Protein AF-A0A5C4T6A9-F1 (afdb_monomer_lite)

Radius of gyration: 13.04 Å; chains: 1; bounding box: 31×23×34 Å

Organism: NCBI:txid1172614

Structure (mmCIF, N/CA/C/O backbone):
data_AF-A0A5C4T6A9-F1
#
_entry.id   AF-A0A5C4T6A9-F1
#
loop_
_atom_site.group_PDB
_atom_site.id
_atom_site.type_symbol
_atom_site.label_atom_id
_atom_site.label_alt_id
_atom_site.label_comp_id
_atom_site.label_asym_id
_atom_site.label_entity_id
_atom_site.label_seq_id
_atom_site.pdbx_PDB_ins_code
_atom_site.Cartn_x
_atom_site.Cartn_y
_atom_site.Cartn_z
_atom_site.occupancy
_atom_site.B_iso_or_equiv
_atom_site.auth_seq_id
_atom_site.auth_comp_id
_atom_site.auth_asym_id
_atom_site.auth_atom_id
_atom_site.pdbx_PDB_model_num
ATOM 1 N N . MET A 1 1 ? -15.999 4.913 -2.980 1.00 70.06 1 MET A N 1
ATOM 2 C CA . MET A 1 1 ? -14.522 4.937 -3.016 1.00 70.06 1 MET A CA 1
ATOM 3 C C . MET A 1 1 ? -14.038 5.970 -2.013 1.00 70.06 1 MET A C 1
ATOM 5 O O . MET A 1 1 ? -14.584 7.068 -2.012 1.00 70.06 1 MET A O 1
ATOM 9 N N . LYS A 1 2 ? -13.092 5.623 -1.136 1.00 89.38 2 LYS A N 1
ATOM 10 C CA . LYS A 1 2 ? -12.431 6.579 -0.238 1.00 89.38 2 LYS A CA 1
ATOM 11 C C . LYS A 1 2 ? -10.956 6.645 -0.617 1.00 89.38 2 LYS A C 1
ATOM 13 O O . LYS A 1 2 ? -10.372 5.614 -0.924 1.00 89.38 2 LYS A O 1
ATOM 18 N N . LEU A 1 3 ? -10.400 7.849 -0.636 1.00 92.69 3 LEU A N 1
ATOM 19 C CA . LEU A 1 3 ? -9.027 8.117 -1.044 1.00 92.69 3 LEU A CA 1
ATOM 20 C C . LEU A 1 3 ? -8.371 8.988 0.022 1.00 92.69 3 LEU A C 1
ATOM 22 O O . LEU A 1 3 ? -8.962 9.979 0.453 1.00 92.69 3 LEU A O 1
ATOM 26 N N . ILE A 1 4 ? -7.159 8.620 0.422 1.00 93.44 4 ILE A N 1
ATOM 27 C CA . ILE A 1 4 ? -6.313 9.413 1.310 1.00 93.44 4 ILE A CA 1
ATOM 28 C C . ILE A 1 4 ? -5.045 9.733 0.527 1.00 93.44 4 ILE A C 1
ATOM 30 O O . ILE A 1 4 ? -4.378 8.828 0.033 1.00 93.44 4 ILE A O 1
ATOM 34 N N . LEU A 1 5 ? -4.741 11.021 0.392 1.00 94.38 5 LEU A N 1
ATOM 35 C CA . LEU A 1 5 ? -3.517 11.501 -0.238 1.00 94.38 5 LEU A CA 1
ATOM 36 C C . LEU A 1 5 ? -2.642 12.119 0.844 1.00 94.38 5 LEU A C 1
ATOM 38 O O . LEU A 1 5 ? -3.073 13.035 1.546 1.00 94.38 5 LEU A O 1
ATOM 42 N N . THR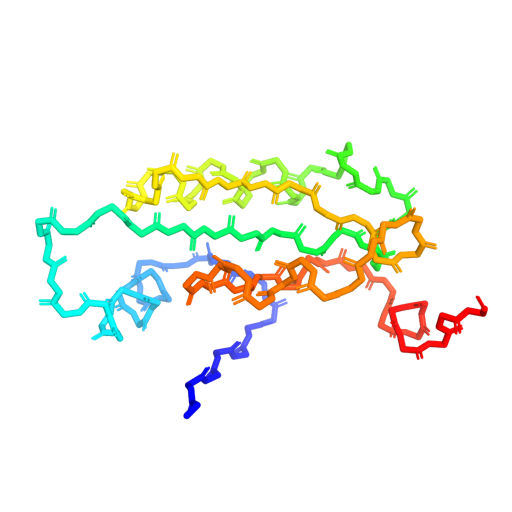 A 1 6 ? -1.424 11.611 0.981 1.00 93.19 6 THR A N 1
ATOM 43 C CA . THR A 1 6 ? -0.443 12.111 1.942 1.00 93.19 6 THR A CA 1
ATOM 44 C C . THR A 1 6 ? 0.869 12.388 1.219 1.00 93.19 6 THR A C 1
ATOM 46 O O . THR A 1 6 ? 1.203 11.729 0.238 1.00 93.19 6 THR A O 1
ATOM 49 N N . SER A 1 7 ? 1.602 13.404 1.673 1.00 91.06 7 SER A N 1
ATOM 50 C CA . SER A 1 7 ? 2.924 13.735 1.128 1.00 91.06 7 SER A CA 1
ATOM 51 C C . SER A 1 7 ? 4.055 12.914 1.751 1.00 91.06 7 SER A C 1
ATOM 53 O O . SER A 1 7 ? 5.165 12.935 1.236 1.00 91.06 7 SER A O 1
ATOM 55 N N . ASP A 1 8 ? 3.788 12.263 2.885 1.00 89.69 8 ASP A N 1
ATOM 56 C CA . ASP A 1 8 ? 4.775 11.555 3.710 1.00 89.69 8 ASP A CA 1
ATOM 57 C C . ASP A 1 8 ? 4.124 10.345 4.404 1.00 89.69 8 ASP A C 1
ATOM 59 O O . ASP A 1 8 ? 4.128 10.201 5.626 1.00 89.69 8 ASP A O 1
ATOM 63 N N . GLY A 1 9 ? 3.426 9.525 3.619 1.00 91.56 9 GLY A N 1
ATOM 64 C CA . GLY A 1 9 ? 2.814 8.277 4.067 1.00 91.56 9 GLY A CA 1
ATOM 65 C C . GLY A 1 9 ? 1.924 8.369 5.311 1.00 91.56 9 GLY A C 1
ATOM 66 O O . GLY A 1 9 ? 1.192 9.342 5.502 1.00 91.56 9 GLY A O 1
ATOM 67 N N . ILE A 1 10 ? 1.952 7.326 6.147 1.00 94.31 10 ILE A N 1
ATOM 68 C CA . ILE A 1 10 ? 1.223 7.253 7.427 1.00 94.31 10 ILE A CA 1
ATOM 69 C C . ILE A 1 10 ? 2.079 7.907 8.527 1.00 94.31 10 ILE A C 1
ATOM 71 O O . ILE A 1 10 ? 2.702 7.221 9.335 1.00 94.31 10 ILE A O 1
ATOM 75 N N . SER A 1 11 ? 2.213 9.233 8.522 1.00 93.56 11 SER A N 1
ATOM 76 C CA . SER A 1 11 ? 3.160 9.971 9.388 1.00 93.56 11 SER A CA 1
ATOM 77 C C . SER A 1 11 ? 2.591 10.468 10.717 1.00 93.56 11 SER A C 1
ATOM 79 O O . SER A 1 11 ? 3.337 10.970 11.556 1.00 93.56 11 SER A O 1
ATOM 81 N N . SER A 1 12 ? 1.283 10.351 10.942 1.00 94.81 12 SER A N 1
ATOM 82 C CA . SER A 1 12 ? 0.655 10.834 12.172 1.00 94.81 12 SER A CA 1
ATOM 83 C C . SER A 1 12 ? -0.543 9.989 12.571 1.00 94.81 12 SER A C 1
ATOM 85 O O . SER A 1 12 ? -1.231 9.430 11.717 1.00 94.81 12 SER A O 1
ATOM 87 N N . LYS A 1 13 ? -0.862 10.009 13.868 1.00 94.06 13 LYS A N 1
ATOM 88 C CA . LYS A 1 13 ? -2.061 9.363 14.412 1.00 94.06 13 LYS A CA 1
ATOM 89 C C . LYS A 1 13 ? -3.350 9.823 13.728 1.00 94.06 13 LYS A C 1
ATOM 91 O O . LYS A 1 13 ? -4.255 9.035 13.515 1.00 94.06 13 LYS A O 1
ATOM 96 N N . ARG A 1 14 ? -3.414 11.086 13.295 1.00 94.62 14 ARG A N 1
ATOM 97 C CA . ARG A 1 14 ? -4.563 11.586 12.529 1.00 94.62 14 ARG A CA 1
ATOM 98 C C . ARG A 1 14 ? -4.751 10.816 11.219 1.00 94.62 14 ARG A C 1
ATOM 100 O O . ARG A 1 14 ? -5.882 10.523 10.861 1.00 94.62 14 ARG A O 1
ATOM 107 N N . ILE A 1 15 ? -3.667 10.508 10.506 1.00 94.44 15 ILE A N 1
ATOM 108 C CA . ILE A 1 15 ? -3.731 9.742 9.251 1.00 94.44 15 ILE A CA 1
ATOM 109 C C . ILE A 1 15 ? -4.134 8.294 9.537 1.00 94.44 15 ILE A C 1
ATOM 111 O O . ILE A 1 15 ? -4.961 7.750 8.813 1.00 94.44 15 ILE A O 1
ATOM 115 N N . GLU A 1 16 ? -3.600 7.699 10.606 1.00 93.75 16 GLU A N 1
ATOM 116 C CA . GLU A 1 16 ? -4.003 6.369 11.079 1.00 93.75 16 GLU A CA 1
ATOM 117 C C . GLU A 1 16 ? -5.510 6.312 11.374 1.00 93.75 16 GLU A C 1
ATOM 119 O O . GLU A 1 16 ? -6.212 5.440 10.865 1.00 93.75 16 GLU A O 1
ATOM 124 N N . ASP A 1 17 ? -6.035 7.294 12.111 1.00 92.56 17 ASP A N 1
ATOM 125 C CA . ASP A 1 17 ? -7.458 7.376 12.439 1.00 92.56 17 ASP 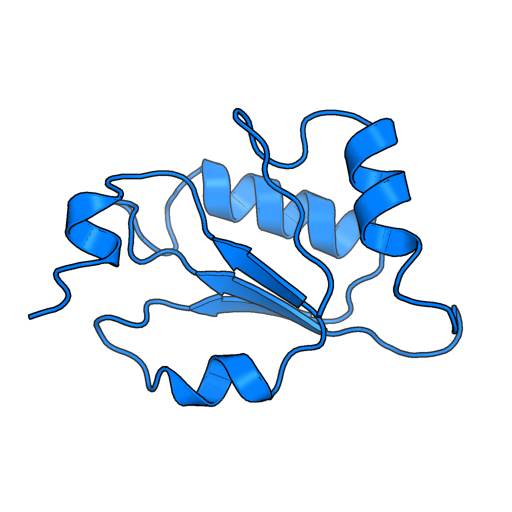A CA 1
ATOM 126 C C . ASP A 1 17 ? -8.319 7.532 11.169 1.00 92.56 17 ASP A C 1
ATOM 128 O O . ASP A 1 17 ? -9.329 6.843 11.015 1.00 92.56 17 ASP A O 1
ATOM 132 N N . GLU A 1 18 ? -7.933 8.403 10.225 1.00 92.44 18 GLU A N 1
ATOM 133 C CA . GLU A 1 18 ? -8.645 8.546 8.941 1.00 92.44 18 GLU A CA 1
ATOM 134 C C . GLU A 1 18 ? -8.597 7.269 8.090 1.00 92.44 18 GLU A C 1
ATOM 136 O O . GLU A 1 18 ? -9.570 6.978 7.390 1.00 92.44 18 GLU A O 1
ATOM 141 N N . LEU A 1 19 ? -7.504 6.499 8.158 1.00 92.06 19 LEU A N 1
ATOM 142 C CA . LEU A 1 19 ? -7.359 5.221 7.459 1.00 92.06 19 LEU A CA 1
ATOM 143 C C . LEU A 1 19 ? -8.298 4.149 8.024 1.00 92.06 19 LEU A C 1
ATOM 145 O O . LEU A 1 19 ? -8.810 3.340 7.255 1.00 92.06 19 LEU A O 1
ATOM 149 N N . MET A 1 20 ? -8.557 4.165 9.336 1.00 90.12 20 MET A N 1
ATOM 150 C CA . MET A 1 20 ? -9.393 3.163 10.009 1.00 90.12 20 MET A CA 1
ATOM 151 C C . MET A 1 20 ? -10.892 3.493 9.996 1.00 90.12 20 MET A C 1
ATOM 153 O O . MET A 1 20 ? -11.716 2.585 9.957 1.00 90.12 20 MET A O 1
ATOM 157 N N . LYS A 1 21 ? -11.296 4.771 9.946 1.00 91.00 21 LYS A N 1
ATOM 158 C CA . LYS A 1 21 ? -12.723 5.180 9.859 1.00 91.00 21 LYS A CA 1
ATOM 159 C C . LYS A 1 21 ? -13.571 4.468 8.785 1.00 91.00 21 LYS A C 1
ATOM 161 O O . LYS A 1 21 ? -14.772 4.300 8.996 1.00 91.00 21 LYS A O 1
ATOM 166 N N . PRO A 1 22 ? -13.052 4.133 7.589 1.00 87.38 22 PRO A N 1
ATOM 167 C CA . PRO A 1 22 ? -13.774 3.387 6.561 1.00 87.38 22 PRO A CA 1
ATOM 168 C C . PRO A 1 22 ? -14.049 1.925 6.877 1.00 87.38 22 PRO A C 1
ATOM 170 O O . PRO A 1 22 ? -14.791 1.316 6.112 1.00 87.38 22 PRO A O 1
ATOM 173 N N . LEU A 1 23 ? -13.435 1.382 7.924 1.00 85.81 23 LEU A N 1
ATOM 174 C CA . LEU A 1 23 ? -13.434 -0.027 8.281 1.00 85.81 23 LEU A CA 1
ATOM 175 C C . LEU A 1 23 ? -14.324 -0.206 9.530 1.00 85.81 23 LEU A C 1
ATOM 177 O O . LEU A 1 23 ? -13.828 -0.167 10.653 1.00 85.81 23 LEU A O 1
ATOM 181 N N . PRO A 1 24 ? -15.662 -0.291 9.362 1.00 79.19 24 PRO A N 1
ATOM 182 C CA . PRO A 1 24 ? -16.619 -0.102 10.455 1.00 79.19 24 PRO A CA 1
ATOM 183 C C . PRO A 1 24 ? -16.758 -1.302 11.396 1.00 79.19 24 PRO A C 1
ATOM 185 O O . PRO A 1 24 ? -17.385 -1.164 12.443 1.00 79.19 24 PRO A O 1
ATOM 188 N N . ASP A 1 25 ? -16.239 -2.471 11.017 1.00 86.25 25 ASP A N 1
ATOM 189 C CA . ASP A 1 25 ? -16.392 -3.712 11.769 1.00 86.25 25 ASP A CA 1
ATOM 190 C C . ASP A 1 25 ? -15.055 -4.128 12.402 1.00 86.25 25 ASP A C 1
ATOM 192 O O . ASP A 1 25 ? -14.235 -4.770 11.745 1.00 86.25 25 ASP A O 1
ATOM 196 N N . PRO A 1 26 ? -14.830 -3.818 13.688 1.00 78.00 26 PRO A N 1
ATOM 197 C CA . PRO A 1 26 ? -13.589 -4.162 14.377 1.00 78.00 26 PRO A CA 1
ATOM 198 C C . PRO A 1 26 ? -13.396 -5.674 14.586 1.00 78.00 26 PRO A C 1
ATOM 200 O O . PRO A 1 26 ? -12.317 -6.086 15.002 1.00 78.00 26 PRO A O 1
ATOM 203 N N . SER A 1 27 ? -14.416 -6.505 14.333 1.00 81.62 27 SER A N 1
ATOM 204 C CA . SER A 1 27 ? -14.316 -7.968 14.423 1.00 81.62 27 SER A CA 1
ATOM 205 C C . SER A 1 27 ? -13.869 -8.629 13.117 1.00 81.62 27 SER A C 1
ATOM 207 O O . SER A 1 27 ? -13.504 -9.807 13.108 1.00 81.62 27 SER A O 1
ATOM 209 N N . ARG A 1 28 ? -13.867 -7.876 12.011 1.00 89.12 28 ARG A N 1
ATOM 210 C CA . ARG A 1 28 ? -13.436 -8.360 10.703 1.00 89.12 28 ARG A CA 1
ATOM 211 C C . ARG A 1 28 ? -11.918 -8.263 10.561 1.00 89.12 28 ARG A C 1
ATOM 213 O O . ARG A 1 28 ? -11.305 -7.248 10.874 1.00 89.12 28 ARG A O 1
ATOM 220 N N . TYR A 1 29 ? -11.317 -9.302 9.988 1.00 89.19 29 TYR A N 1
ATOM 221 C CA . TYR A 1 29 ? -9.923 -9.263 9.555 1.00 89.19 29 TYR A CA 1
ATOM 222 C C . TYR A 1 29 ? -9.803 -8.482 8.249 1.00 89.19 29 TYR A C 1
ATOM 224 O O . TYR A 1 29 ? -10.181 -8.980 7.187 1.00 89.19 29 TYR A O 1
ATOM 232 N N . TYR A 1 30 ? -9.290 -7.258 8.336 1.00 94.62 30 TYR A N 1
ATOM 233 C CA . TYR A 1 30 ? -9.027 -6.433 7.164 1.00 94.62 30 TYR A CA 1
ATOM 234 C C . TYR A 1 30 ? -7.692 -6.786 6.525 1.00 94.62 30 TYR A C 1
ATOM 236 O O . TYR A 1 30 ? -6.701 -7.061 7.204 1.00 94.62 30 TYR A O 1
ATOM 244 N N . THR A 1 31 ? -7.668 -6.752 5.203 1.00 95.50 31 THR A N 1
ATOM 245 C CA . THR A 1 31 ? -6.495 -7.065 4.391 1.00 95.50 31 THR A CA 1
ATOM 246 C C . THR A 1 31 ? -6.007 -5.815 3.678 1.00 95.50 31 THR A C 1
ATOM 248 O O . THR A 1 31 ? -6.791 -4.961 3.266 1.00 95.50 31 T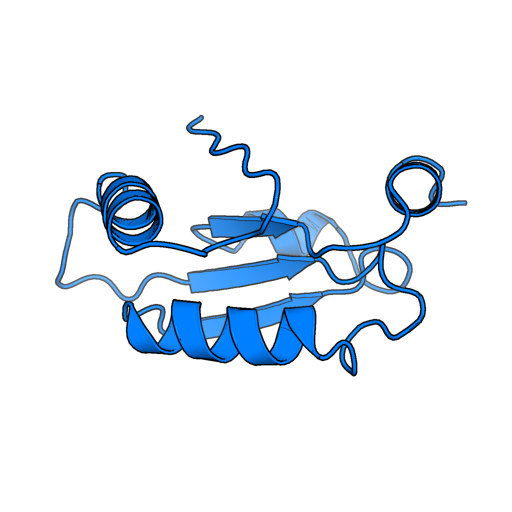HR A O 1
ATOM 251 N N . SER A 1 32 ? -4.695 -5.685 3.542 1.00 96.25 32 SER A N 1
ATOM 252 C CA . SER A 1 32 ? -4.085 -4.582 2.817 1.00 96.25 32 SER A CA 1
ATOM 253 C C . SER A 1 32 ? -2.944 -5.060 1.940 1.00 96.25 32 SER A C 1
ATOM 255 O O . SER A 1 32 ? -2.298 -6.070 2.227 1.00 96.25 32 SER A O 1
ATOM 257 N N . CYS A 1 33 ? -2.674 -4.295 0.892 1.00 97.25 33 CYS A N 1
ATOM 258 C CA . CYS A 1 33 ? -1.467 -4.434 0.098 1.00 97.25 33 CYS A CA 1
ATOM 259 C C . CYS A 1 33 ? -0.728 -3.098 -0.013 1.00 97.25 33 CYS A C 1
ATOM 261 O O . CYS A 1 33 ? -1.316 -2.017 0.076 1.00 97.25 33 CYS A O 1
ATOM 263 N N . ILE A 1 34 ? 0.583 -3.182 -0.215 1.00 97.44 34 ILE A N 1
ATOM 264 C CA . ILE A 1 34 ? 1.482 -2.063 -0.467 1.00 97.44 34 ILE A CA 1
ATOM 265 C C . ILE A 1 34 ? 2.032 -2.243 -1.878 1.00 97.44 34 ILE A C 1
ATOM 267 O O . ILE A 1 34 ? 2.802 -3.166 -2.137 1.00 97.44 34 ILE A O 1
ATOM 271 N N . VAL A 1 35 ? 1.667 -1.342 -2.782 1.00 97.12 35 VAL A N 1
ATOM 272 C CA . VAL A 1 35 ? 2.188 -1.318 -4.148 1.00 97.12 35 VAL A CA 1
ATOM 273 C C . VAL A 1 35 ? 3.574 -0.693 -4.127 1.00 97.12 35 VAL A C 1
ATOM 275 O O . VAL A 1 35 ? 3.730 0.498 -3.861 1.00 97.12 35 VAL A O 1
ATOM 278 N N . THR A 1 36 ? 4.596 -1.496 -4.397 1.00 96.94 36 THR A N 1
ATOM 279 C CA . THR A 1 36 ? 6.009 -1.100 -4.301 1.00 96.94 36 THR A CA 1
ATOM 280 C C . THR A 1 36 ? 6.619 -0.659 -5.627 1.00 96.94 36 THR A C 1
ATOM 282 O O . THR A 1 36 ? 7.756 -0.186 -5.650 1.00 96.94 36 THR A O 1
ATOM 285 N N . THR A 1 37 ? 5.852 -0.740 -6.713 1.00 95.62 37 THR A N 1
ATOM 286 C CA . THR A 1 37 ? 6.291 -0.532 -8.096 1.00 95.62 37 THR A CA 1
ATOM 287 C C . THR A 1 37 ? 7.038 0.770 -8.332 1.00 95.62 37 THR A C 1
ATOM 289 O O . THR A 1 37 ? 8.045 0.764 -9.034 1.00 95.62 37 THR A O 1
ATOM 292 N N . ALA A 1 38 ? 6.602 1.866 -7.707 1.00 95.12 38 ALA A N 1
ATOM 293 C CA . ALA A 1 38 ? 7.243 3.174 -7.834 1.00 95.12 38 ALA A CA 1
ATOM 294 C C . ALA A 1 38 ? 8.675 3.204 -7.265 1.00 95.12 38 ALA A C 1
ATOM 296 O O . ALA A 1 38 ? 9.487 4.051 -7.648 1.00 95.12 38 ALA A O 1
ATOM 297 N N . SER A 1 39 ? 8.996 2.322 -6.318 1.00 94.62 39 SER A N 1
ATOM 298 C CA . SER A 1 39 ? 10.286 2.311 -5.642 1.00 94.62 39 SER A CA 1
ATOM 299 C C . SER A 1 39 ? 11.319 1.536 -6.449 1.00 94.62 39 SER A C 1
ATOM 301 O O . SER A 1 39 ? 11.117 0.376 -6.774 1.00 94.62 39 SER A O 1
ATOM 303 N N . SER A 1 40 ? 12.510 2.096 -6.654 1.00 93.06 40 SER A N 1
ATOM 304 C CA . SER A 1 40 ? 13.626 1.344 -7.252 1.00 93.06 40 SER A CA 1
ATOM 305 C C . SER A 1 40 ? 14.096 0.157 -6.400 1.00 93.06 40 SER A C 1
ATOM 307 O O . SER A 1 40 ? 14.816 -0.706 -6.892 1.00 93.06 40 SER A O 1
ATOM 309 N N . ARG A 1 41 ? 13.711 0.115 -5.116 1.00 93.31 41 ARG A N 1
ATOM 310 C CA . ARG A 1 41 ? 14.030 -0.973 -4.181 1.00 93.31 41 ARG A CA 1
ATOM 311 C C . ARG A 1 41 ? 12.875 -1.946 -3.955 1.00 93.31 41 ARG A C 1
ATOM 313 O O . ARG A 1 41 ? 13.078 -2.900 -3.209 1.00 93.31 41 ARG A O 1
ATOM 320 N N . LYS A 1 42 ? 11.707 -1.705 -4.564 1.00 91.69 42 LYS A N 1
ATOM 321 C CA . LYS A 1 42 ? 10.551 -2.613 -4.542 1.00 91.69 42 LYS A CA 1
ATOM 322 C C . LYS A 1 42 ? 10.210 -3.082 -3.118 1.00 91.69 42 LYS A C 1
ATOM 324 O O . LYS A 1 42 ? 10.086 -2.247 -2.216 1.00 91.69 42 LYS A O 1
ATOM 329 N N . GLU A 1 43 ? 10.125 -4.388 -2.881 1.00 90.44 43 GLU A N 1
ATOM 330 C CA . GLU A 1 43 ? 9.823 -5.009 -1.589 1.00 90.44 43 GLU A CA 1
ATOM 331 C C . GLU A 1 43 ? 10.884 -4.744 -0.506 1.00 90.44 43 GLU A C 1
ATOM 333 O O . GLU A 1 43 ? 10.598 -4.812 0.689 1.00 90.44 43 GLU A O 1
ATOM 338 N N . LYS A 1 44 ? 12.106 -4.375 -0.909 1.00 91.75 44 LYS A N 1
ATOM 339 C CA . LYS A 1 44 ? 13.218 -4.012 -0.012 1.00 91.75 44 LYS A CA 1
ATOM 340 C C . LYS A 1 44 ? 13.256 -2.516 0.309 1.00 91.75 44 LYS A C 1
ATOM 342 O O . LYS A 1 44 ? 14.223 -2.033 0.903 1.00 91.75 44 LYS A O 1
ATOM 347 N N . SER A 1 45 ? 12.250 -1.751 -0.114 1.00 92.56 45 SER A N 1
ATOM 348 C CA . SER A 1 45 ? 12.130 -0.339 0.237 1.00 92.56 45 SER A CA 1
ATOM 349 C C . SER A 1 45 ? 11.935 -0.172 1.744 1.00 92.56 45 SER A C 1
ATOM 351 O O . SER A 1 45 ? 11.008 -0.734 2.324 1.00 92.56 45 SER A O 1
ATOM 353 N N . ASN A 1 46 ? 12.763 0.665 2.379 1.00 92.56 46 ASN A N 1
ATOM 354 C CA . ASN A 1 46 ? 12.588 1.011 3.792 1.00 92.56 46 ASN A CA 1
ATOM 355 C C . ASN A 1 46 ? 11.187 1.588 4.054 1.00 92.56 46 ASN A C 1
ATOM 357 O O . ASN A 1 46 ? 10.577 1.257 5.066 1.00 92.56 46 ASN A O 1
ATOM 361 N N . GLY A 1 47 ? 10.659 2.394 3.123 1.00 92.12 47 GLY A N 1
ATOM 362 C CA . GLY A 1 47 ? 9.303 2.945 3.209 1.00 92.12 47 GLY A CA 1
ATOM 363 C C . GLY A 1 47 ? 8.227 1.857 3.202 1.00 92.12 47 GLY A C 1
ATOM 364 O O . GLY A 1 47 ? 7.325 1.883 4.040 1.00 92.12 47 GLY A O 1
ATOM 365 N N . ALA A 1 48 ? 8.377 0.834 2.351 1.00 94.75 48 ALA A N 1
ATOM 366 C CA . ALA A 1 48 ? 7.447 -0.295 2.298 1.00 94.75 48 ALA A CA 1
ATOM 367 C C . ALA A 1 48 ? 7.493 -1.128 3.589 1.00 94.75 48 ALA A C 1
ATOM 369 O O . ALA A 1 48 ? 6.450 -1.471 4.138 1.00 94.75 48 ALA A O 1
ATOM 370 N N . ILE A 1 49 ? 8.692 -1.396 4.119 1.00 94.94 49 ILE A N 1
ATOM 371 C CA . ILE A 1 49 ? 8.881 -2.149 5.370 1.00 94.94 49 ILE A CA 1
ATOM 372 C C . ILE A 1 49 ? 8.264 -1.398 6.559 1.00 94.94 49 ILE A C 1
ATOM 374 O O . ILE A 1 49 ? 7.523 -1.984 7.349 1.00 94.94 49 ILE A O 1
ATOM 378 N N . VAL A 1 50 ? 8.529 -0.093 6.675 1.00 94.94 50 VAL A N 1
ATOM 379 C CA . VAL A 1 50 ? 7.961 0.750 7.738 1.00 94.94 50 VAL A CA 1
ATOM 380 C C . VAL A 1 50 ? 6.439 0.805 7.626 1.00 94.94 50 VAL A C 1
ATOM 382 O O . VAL A 1 50 ? 5.743 0.634 8.626 1.00 94.94 50 VAL A O 1
ATOM 385 N N . THR A 1 51 ? 5.911 0.998 6.418 1.00 95.56 51 THR A N 1
ATOM 386 C CA . THR A 1 51 ? 4.463 1.046 6.178 1.00 95.56 51 THR A CA 1
ATOM 387 C C . THR A 1 51 ? 3.797 -0.285 6.507 1.00 95.56 51 THR A C 1
ATOM 389 O O . THR A 1 51 ? 2.760 -0.294 7.165 1.00 95.56 51 THR A O 1
ATOM 392 N N . LYS A 1 52 ? 4.425 -1.413 6.155 1.00 96.44 52 LYS A N 1
ATOM 393 C CA . LYS A 1 52 ? 3.951 -2.752 6.529 1.00 96.44 52 LYS A CA 1
ATOM 394 C C . LYS A 1 52 ? 3.829 -2.895 8.044 1.00 96.44 52 LYS A C 1
ATOM 396 O O . LYS A 1 52 ? 2.806 -3.372 8.533 1.00 96.44 52 LYS A O 1
ATOM 401 N N . GLY A 1 53 ? 4.838 -2.430 8.784 1.00 95.50 53 GLY A N 1
ATOM 402 C CA . GLY A 1 53 ? 4.814 -2.396 10.247 1.00 95.50 53 GLY A CA 1
ATOM 403 C C . GLY A 1 53 ? 3.660 -1.559 10.803 1.00 95.50 53 GLY A C 1
ATOM 404 O O . GLY A 1 53 ? 2.960 -2.012 11.704 1.00 95.50 53 GLY A O 1
ATOM 405 N N . LYS A 1 54 ? 3.413 -0.374 10.229 1.00 95.50 54 LYS A N 1
ATOM 406 C CA . LYS A 1 54 ? 2.299 0.503 10.628 1.00 95.50 54 LYS A CA 1
ATOM 407 C C . LYS A 1 54 ? 0.938 -0.135 10.362 1.00 95.50 54 LYS A C 1
ATOM 409 O O . LYS A 1 54 ? 0.123 -0.193 11.271 1.00 95.50 54 LYS A O 1
ATOM 414 N N . LEU A 1 55 ? 0.705 -0.667 9.162 1.00 95.56 55 LEU A N 1
ATOM 415 C CA . LEU A 1 55 ? -0.560 -1.324 8.812 1.00 95.56 55 LEU A CA 1
ATOM 416 C C . LEU A 1 55 ? -0.822 -2.552 9.695 1.00 95.56 55 LEU A C 1
ATOM 418 O O . LEU A 1 55 ? -1.917 -2.706 10.232 1.00 95.56 55 LEU A O 1
ATOM 422 N N . THR A 1 56 ? 0.207 -3.364 9.949 1.00 94.69 56 THR A N 1
ATOM 423 C CA . THR A 1 56 ? 0.103 -4.487 10.896 1.00 94.69 56 THR A CA 1
ATOM 424 C C . THR A 1 56 ? -0.240 -3.986 12.304 1.00 94.69 56 THR A C 1
ATOM 426 O O . THR A 1 56 ? -1.117 -4.537 12.963 1.00 94.69 56 THR A O 1
ATOM 429 N N . GLY A 1 57 ? 0.402 -2.902 12.757 1.00 93.12 57 GLY A N 1
ATOM 430 C CA . GLY A 1 57 ? 0.128 -2.264 14.049 1.00 93.12 57 GLY A CA 1
ATOM 431 C C . GLY A 1 57 ? -1.285 -1.684 14.183 1.00 93.12 57 GLY A C 1
ATOM 432 O O . GLY A 1 57 ? -1.798 -1.597 15.295 1.00 93.12 57 GLY A O 1
ATOM 433 N N . LEU A 1 58 ? -1.934 -1.343 13.065 1.00 92.06 58 LEU A N 1
ATOM 434 C CA . LEU A 1 58 ? -3.330 -0.895 13.013 1.00 92.06 58 LEU A CA 1
ATOM 435 C C . LEU A 1 58 ? -4.344 -2.050 12.977 1.00 92.06 58 LEU A C 1
ATOM 437 O O . LEU A 1 58 ? -5.547 -1.802 13.017 1.00 92.06 58 LEU A O 1
ATOM 441 N N . GLY A 1 59 ? -3.880 -3.303 12.930 1.00 91.62 59 GLY A N 1
ATOM 442 C CA . GLY A 1 59 ? -4.735 -4.490 12.978 1.00 91.62 59 GLY A CA 1
ATOM 443 C C . GLY A 1 59 ? -5.101 -5.082 11.616 1.00 91.62 59 GLY A C 1
ATOM 444 O O . GLY A 1 59 ? -5.957 -5.964 11.558 1.00 91.62 59 GLY A O 1
ATOM 445 N N . PHE A 1 60 ? -4.458 -4.654 10.523 1.00 93.88 60 PHE A N 1
ATOM 446 C CA . PHE A 1 60 ? -4.588 -5.362 9.248 1.00 93.88 60 PHE A CA 1
ATOM 447 C C . PHE A 1 60 ? -3.958 -6.756 9.363 1.00 93.88 60 PHE A C 1
ATOM 449 O O . PHE A 1 60 ? -2.782 -6.900 9.698 1.00 93.88 60 PHE A O 1
ATOM 456 N N . ALA A 1 61 ? -4.743 -7.791 9.069 1.00 90.75 61 ALA A N 1
ATOM 457 C CA . ALA A 1 61 ? -4.339 -9.191 9.184 1.00 90.75 61 ALA A CA 1
ATOM 458 C C . ALA A 1 61 ? -3.325 -9.608 8.111 1.00 90.75 61 ALA A C 1
ATOM 460 O O . ALA A 1 61 ? -2.537 -10.530 8.310 1.00 90.75 61 ALA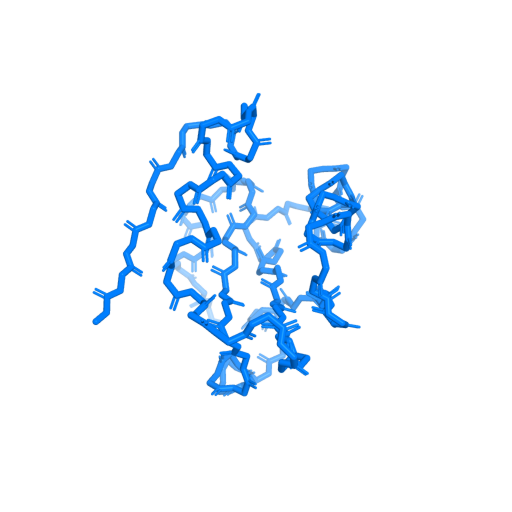 A O 1
ATOM 461 N N . CYS A 1 62 ? -3.355 -8.924 6.969 1.00 90.38 62 CYS A N 1
ATOM 462 C CA . CYS A 1 62 ? -2.468 -9.140 5.838 1.00 90.38 62 CYS A CA 1
ATOM 463 C C . CYS A 1 62 ? -1.986 -7.782 5.312 1.00 90.38 62 CYS A C 1
ATOM 465 O O . CYS A 1 62 ? -2.762 -6.825 5.240 1.00 90.38 62 CYS A O 1
ATOM 467 N N . CYS A 1 63 ? -0.692 -7.709 5.000 1.00 93.56 63 CYS A N 1
ATOM 468 C CA . CYS A 1 63 ? -0.002 -6.530 4.481 1.00 93.56 63 CYS A CA 1
ATOM 469 C C . CYS A 1 63 ? 1.021 -6.995 3.435 1.00 93.56 63 CYS A C 1
ATOM 471 O O . CYS A 1 63 ? 2.229 -7.070 3.712 1.00 93.56 63 CYS A O 1
ATOM 473 N N . ASP A 1 64 ? 0.525 -7.385 2.266 1.00 96.06 64 ASP A N 1
ATOM 474 C CA . ASP A 1 64 ? 1.359 -7.931 1.197 1.00 96.06 64 ASP A CA 1
ATOM 475 C C . ASP A 1 64 ? 2.079 -6.818 0.434 1.00 96.06 64 ASP A C 1
ATOM 477 O O . ASP A 1 64 ? 1.603 -5.686 0.350 1.00 96.06 64 ASP A O 1
ATOM 481 N N . LEU A 1 65 ? 3.274 -7.120 -0.073 1.00 96.44 65 LEU A N 1
ATOM 482 C CA . LEU A 1 65 ? 4.048 -6.206 -0.910 1.00 96.44 65 LEU A CA 1
ATOM 483 C C . LEU A 1 65 ? 3.858 -6.662 -2.349 1.00 96.44 65 LEU A C 1
ATOM 485 O O . LEU A 1 65 ? 4.213 -7.794 -2.652 1.00 96.44 65 LEU A O 1
ATOM 489 N N . ILE A 1 66 ? 3.296 -5.796 -3.187 1.00 96.50 66 ILE A N 1
ATOM 490 C CA . ILE A 1 66 ? 2.955 -6.123 -4.572 1.00 96.50 66 ILE A CA 1
ATOM 491 C C . ILE A 1 66 ? 3.743 -5.215 -5.502 1.00 96.50 66 ILE A C 1
ATOM 493 O O . ILE A 1 66 ? 3.760 -3.992 -5.332 1.00 96.50 66 ILE A O 1
ATOM 497 N N . ASP A 1 67 ? 4.390 -5.798 -6.496 1.00 95.19 67 ASP A N 1
ATOM 498 C CA . ASP A 1 67 ? 4.944 -5.083 -7.631 1.00 95.19 67 ASP A CA 1
ATOM 499 C C . ASP A 1 67 ? 4.120 -5.368 -8.887 1.00 95.19 67 ASP A C 1
ATOM 501 O O . ASP A 1 67 ? 4.335 -6.354 -9.585 1.00 95.19 67 ASP A O 1
ATOM 505 N N . ILE A 1 68 ? 3.200 -4.459 -9.214 1.00 94.44 68 ILE A N 1
ATOM 506 C CA . ILE A 1 68 ? 2.300 -4.587 -10.372 1.00 94.44 68 ILE A CA 1
ATOM 507 C C . ILE A 1 68 ? 3.017 -4.500 -11.731 1.00 94.44 68 ILE A C 1
ATOM 509 O O . ILE A 1 68 ? 2.372 -4.607 -12.768 1.00 94.44 68 ILE A O 1
ATOM 513 N N . GLU A 1 69 ? 4.335 -4.287 -11.747 1.00 93.00 69 GLU A N 1
ATOM 514 C CA . GLU A 1 69 ? 5.156 -4.477 -12.947 1.00 93.00 69 GLU A CA 1
ATOM 515 C C . GLU A 1 69 ? 5.356 -5.964 -13.279 1.00 93.00 69 GLU A C 1
ATOM 517 O O . GLU A 1 69 ? 5.431 -6.331 -14.449 1.00 93.00 69 GLU A O 1
ATOM 522 N N . PHE A 1 70 ? 5.443 -6.822 -12.259 1.00 93.38 70 PHE A N 1
ATOM 523 C CA . PHE A 1 70 ? 5.752 -8.248 -12.416 1.00 93.38 70 PHE A CA 1
ATOM 524 C C . PHE A 1 70 ? 4.640 -9.173 -11.909 1.00 93.38 70 PHE A C 1
ATOM 526 O O . PHE A 1 70 ? 4.690 -10.379 -12.149 1.00 93.38 70 PHE A O 1
ATOM 533 N N . GLU A 1 71 ? 3.640 -8.623 -11.224 1.00 94.44 71 GLU A N 1
ATOM 534 C CA . GLU A 1 71 ? 2.497 -9.339 -10.664 1.00 94.44 71 GLU A CA 1
ATOM 535 C C . GLU A 1 71 ? 1.179 -8.888 -11.305 1.00 94.44 71 GLU A C 1
ATOM 537 O O . GLU A 1 71 ? 1.077 -7.792 -11.854 1.00 94.44 71 GLU A O 1
ATOM 542 N N . ASP A 1 72 ? 0.148 -9.734 -11.218 1.00 93.81 72 ASP A N 1
ATOM 543 C CA . ASP A 1 72 ? -1.175 -9.427 -11.761 1.00 93.81 72 ASP A CA 1
ATOM 544 C C . ASP A 1 72 ? -1.826 -8.249 -10.996 1.00 93.81 72 ASP A C 1
ATOM 546 O O . ASP A 1 72 ? -2.134 -8.385 -9.806 1.00 93.81 72 ASP A O 1
ATOM 550 N N . PRO A 1 73 ? -2.097 -7.097 -11.644 1.00 92.00 73 PRO A N 1
ATOM 551 C CA . PRO A 1 73 ? -2.724 -5.955 -10.982 1.00 92.00 73 PRO A CA 1
ATOM 552 C C . PRO A 1 73 ? -4.150 -6.248 -10.494 1.00 92.00 73 PRO A C 1
ATOM 554 O O . PRO A 1 73 ? -4.642 -5.547 -9.607 1.00 92.00 73 PRO A O 1
ATOM 557 N N . PHE A 1 74 ? -4.823 -7.284 -11.010 1.00 94.50 74 PHE A N 1
ATOM 558 C CA . PHE A 1 74 ? -6.139 -7.686 -10.510 1.00 94.50 74 PHE A CA 1
ATOM 559 C C . PHE A 1 74 ? -6.095 -8.215 -9.070 1.00 94.50 74 PHE A C 1
ATOM 561 O O . PHE A 1 74 ? -7.124 -8.178 -8.392 1.00 94.50 74 PHE A O 1
ATOM 568 N N . LEU A 1 75 ? -4.920 -8.597 -8.551 1.00 93.75 75 LEU A N 1
ATOM 569 C CA . LEU A 1 75 ? -4.741 -8.943 -7.138 1.00 93.75 75 LEU A CA 1
ATOM 570 C C . LEU A 1 75 ? -5.157 -7.799 -6.205 1.00 93.75 75 LEU A C 1
ATOM 572 O O . LEU A 1 75 ? -5.675 -8.061 -5.123 1.00 93.75 75 LEU A O 1
ATOM 576 N N . LEU A 1 76 ? -5.015 -6.535 -6.626 1.00 94.62 76 LEU A N 1
ATOM 577 C CA . LEU A 1 76 ? -5.398 -5.371 -5.816 1.00 94.62 76 LEU A CA 1
ATOM 578 C C . LEU A 1 76 ? -6.887 -5.375 -5.433 1.00 94.62 76 LEU A C 1
ATOM 580 O O . LEU A 1 76 ? -7.254 -4.830 -4.395 1.00 94.62 76 LEU A O 1
ATOM 584 N N . MET A 1 77 ? -7.738 -6.026 -6.233 1.00 94.38 77 MET A N 1
ATOM 585 C CA . MET A 1 77 ? -9.177 -6.148 -5.973 1.00 94.38 77 MET A CA 1
ATOM 586 C C . MET A 1 77 ? -9.507 -7.089 -4.806 1.00 94.38 77 MET A C 1
ATOM 588 O O . MET A 1 77 ? -10.644 -7.100 -4.339 1.00 94.38 77 MET A O 1
ATOM 592 N N . MET A 1 78 ? -8.540 -7.890 -4.348 1.00 94.00 78 MET A N 1
ATOM 593 C CA . MET A 1 78 ? -8.719 -8.844 -3.250 1.00 94.00 78 MET A CA 1
ATOM 594 C C . MET A 1 78 ? -8.527 -8.217 -1.864 1.00 94.00 78 MET A C 1
ATOM 596 O O . MET A 1 78 ? -8.841 -8.866 -0.868 1.00 94.00 78 MET A O 1
ATOM 600 N N . TYR A 1 79 ? -8.022 -6.983 -1.793 1.00 95.31 79 TYR A N 1
ATOM 601 C CA . TYR A 1 79 ? -7.678 -6.315 -0.539 1.00 95.31 79 TYR A CA 1
ATOM 602 C C . TYR A 1 79 ? -8.712 -5.257 -0.147 1.00 95.31 79 TYR A C 1
ATOM 604 O O . TYR A 1 79 ? -9.312 -4.600 -0.996 1.00 95.31 79 TYR A O 1
ATOM 612 N N . ASP A 1 80 ? -8.877 -5.035 1.158 1.00 94.31 80 ASP A N 1
ATOM 613 C CA . ASP A 1 80 ? -9.740 -3.968 1.682 1.00 94.31 80 ASP A CA 1
ATOM 614 C C . ASP A 1 80 ? -9.108 -2.575 1.533 1.00 94.31 80 ASP A C 1
ATOM 616 O O . ASP A 1 80 ? -9.818 -1.569 1.447 1.00 94.31 80 ASP A O 1
ATOM 620 N N . ALA A 1 81 ? -7.774 -2.512 1.498 1.00 93.94 81 ALA A N 1
ATOM 621 C CA . ALA A 1 81 ? -7.012 -1.288 1.292 1.00 93.94 81 ALA A CA 1
ATOM 622 C C . ALA A 1 81 ? -5.772 -1.527 0.417 1.00 93.94 81 ALA A C 1
ATOM 624 O O . ALA A 1 81 ? -5.063 -2.520 0.567 1.00 93.94 81 ALA A O 1
ATOM 625 N N . ALA A 1 82 ? -5.469 -0.564 -0.451 1.00 95.50 82 ALA A N 1
ATOM 626 C CA . ALA A 1 82 ? -4.220 -0.514 -1.202 1.00 95.50 82 ALA A CA 1
ATOM 627 C C . ALA A 1 82 ? -3.462 0.767 -0.841 1.00 95.50 82 ALA A C 1
ATOM 629 O O . ALA A 1 82 ? -4.027 1.862 -0.873 1.00 95.50 82 ALA A O 1
ATOM 630 N N . TYR A 1 83 ? -2.181 0.630 -0.507 1.00 95.88 83 TYR A N 1
ATOM 631 C CA . TYR A 1 83 ? -1.273 1.737 -0.232 1.00 95.88 83 TYR A CA 1
ATOM 632 C C . TYR A 1 83 ? -0.249 1.849 -1.360 1.00 95.88 83 TYR A C 1
ATOM 634 O O . TYR A 1 83 ? 0.486 0.902 -1.630 1.00 95.88 83 TYR A O 1
ATOM 642 N N . LEU A 1 84 ? -0.169 3.005 -2.016 1.00 95.69 84 LEU A N 1
ATOM 643 C CA . LEU A 1 84 ? 0.857 3.259 -3.027 1.00 95.69 84 LEU A CA 1
ATOM 644 C C . LEU A 1 84 ? 2.129 3.747 -2.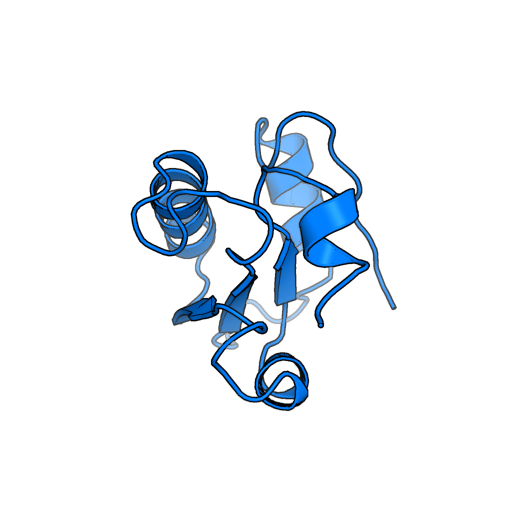331 1.00 95.69 84 LEU A C 1
ATOM 646 O O . LEU A 1 84 ? 2.121 4.807 -1.710 1.00 95.69 84 LEU A O 1
ATOM 650 N N . ASN A 1 85 ? 3.205 2.964 -2.412 1.00 93.94 85 ASN A N 1
ATOM 651 C CA . ASN A 1 85 ? 4.465 3.293 -1.755 1.00 93.94 85 ASN A CA 1
ATOM 652 C C . ASN A 1 85 ? 5.219 4.428 -2.455 1.00 93.94 85 ASN A C 1
ATOM 654 O O . ASN A 1 85 ? 5.092 4.634 -3.664 1.00 93.94 85 ASN A O 1
ATOM 658 N N . ASP A 1 86 ? 6.066 5.109 -1.686 1.00 90.75 86 ASP A N 1
ATOM 659 C CA . ASP A 1 86 ? 6.895 6.207 -2.170 1.00 90.75 86 ASP A CA 1
ATOM 660 C C . ASP A 1 86 ? 7.841 5.749 -3.294 1.00 90.75 86 ASP A C 1
ATOM 662 O O . ASP A 1 86 ? 8.347 4.618 -3.313 1.00 90.75 86 ASP A O 1
ATOM 666 N N . GLY A 1 87 ? 8.139 6.661 -4.218 1.00 92.62 87 GLY A N 1
ATOM 667 C CA . GLY A 1 87 ? 9.046 6.395 -5.325 1.00 92.62 87 GLY A CA 1
ATOM 668 C C . GLY A 1 87 ? 8.829 7.332 -6.505 1.00 92.62 87 GLY A C 1
ATOM 669 O O . GLY A 1 87 ? 8.453 8.489 -6.340 1.00 92.62 87 GLY A O 1
ATOM 670 N N . ASN A 1 88 ? 9.093 6.831 -7.708 1.00 94.25 88 ASN A N 1
ATOM 671 C CA . ASN A 1 88 ? 8.924 7.576 -8.943 1.00 94.25 88 ASN A CA 1
ATOM 672 C C . ASN A 1 88 ? 7.485 7.416 -9.483 1.00 94.25 88 ASN A C 1
ATOM 674 O O . ASN A 1 88 ? 7.141 6.337 -9.976 1.00 94.25 88 ASN A O 1
ATOM 678 N N . PRO A 1 89 ? 6.650 8.473 -9.466 1.00 92.69 89 PRO A N 1
ATOM 679 C CA . PRO A 1 89 ? 5.273 8.392 -9.954 1.00 92.69 89 PRO A CA 1
ATOM 680 C C . PRO A 1 89 ? 5.188 8.166 -11.469 1.00 92.69 89 PRO A C 1
ATOM 682 O O . PRO A 1 89 ? 4.243 7.538 -11.936 1.00 92.69 89 PRO A O 1
ATOM 685 N N . PHE A 1 90 ? 6.178 8.618 -12.249 1.00 94.00 90 PHE A N 1
ATOM 686 C CA . PHE A 1 90 ? 6.219 8.337 -13.686 1.00 94.00 90 PHE A CA 1
ATOM 687 C C . PHE A 1 90 ? 6.444 6.854 -13.949 1.00 94.00 90 PHE A C 1
ATOM 689 O O . PHE A 1 90 ? 5.842 6.305 -14.860 1.00 94.00 90 PHE A O 1
ATOM 696 N N . TYR A 1 91 ? 7.271 6.201 -13.132 1.00 92.81 91 TYR A N 1
ATOM 697 C CA . TYR A 1 91 ? 7.495 4.764 -13.242 1.00 92.81 91 TYR A CA 1
ATOM 698 C C . TYR A 1 91 ? 6.230 3.967 -12.909 1.00 92.81 91 TYR A C 1
ATOM 700 O O . TYR A 1 91 ? 5.892 3.025 -13.611 1.00 92.81 91 TYR A O 1
ATOM 708 N N . LEU A 1 92 ? 5.497 4.393 -11.876 1.00 92.44 92 LE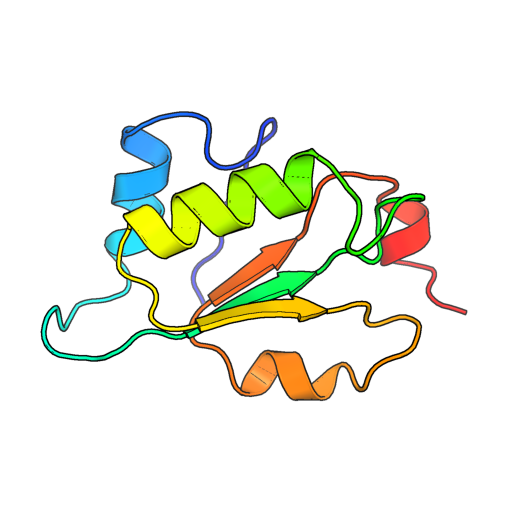U A N 1
ATOM 709 C CA . LEU A 1 92 ? 4.223 3.781 -11.497 1.00 92.44 92 LEU A CA 1
ATOM 710 C C . LEU A 1 92 ? 3.143 3.918 -12.585 1.00 92.44 92 LEU A C 1
ATOM 712 O O . LEU A 1 92 ? 2.331 3.016 -12.749 1.00 92.44 92 LEU A O 1
ATOM 716 N N . LEU A 1 93 ? 3.108 5.048 -13.300 1.00 91.31 93 LEU A N 1
ATOM 717 C CA . LEU A 1 93 ? 2.088 5.328 -14.318 1.00 91.31 93 LEU A CA 1
ATOM 718 C C . LEU A 1 93 ? 2.434 4.774 -15.702 1.00 91.31 93 LEU A C 1
ATOM 720 O O . LEU A 1 93 ? 1.539 4.378 -16.441 1.00 91.31 93 LEU A O 1
ATOM 724 N N . LEU A 1 94 ? 3.714 4.792 -16.074 1.00 84.88 94 LEU A N 1
ATOM 725 C CA . LEU A 1 94 ? 4.196 4.409 -17.403 1.00 84.88 94 LEU A CA 1
ATOM 726 C C . LEU A 1 94 ? 4.666 2.953 -17.439 1.00 84.88 94 LEU A C 1
ATOM 728 O O . LEU A 1 94 ? 5.627 2.655 -18.153 1.00 84.88 94 LEU A O 1
ATOM 732 N N . LEU A 1 95 ? 4.019 2.079 -16.657 1.00 67.56 95 LEU A N 1
ATOM 733 C CA . LEU A 1 95 ? 4.256 0.635 -16.701 1.00 67.56 95 LEU A CA 1
ATOM 734 C C . LEU A 1 95 ? 4.275 0.198 -18.169 1.00 67.56 95 LEU A C 1
ATOM 736 O O . LEU A 1 95 ? 3.339 0.491 -18.916 1.00 67.56 95 LEU A O 1
ATOM 740 N N . LYS A 1 96 ? 5.404 -0.372 -18.590 1.00 58.09 96 LYS A N 1
ATOM 741 C CA . LYS A 1 96 ? 5.645 -0.778 -19.975 1.00 58.09 96 LYS A CA 1
ATOM 742 C C . LYS A 1 96 ? 5.107 -2.169 -20.239 1.00 58.09 96 LYS A C 1
ATOM 744 O O . LYS A 1 96 ? 5.253 -3.018 -19.338 1.00 58.09 96 LYS A O 1
#

Sequence (96 aa):
MKLILTSDGISSKRIEDELMKPLPDPSRYYTSCIVTTASSRKEKSNGAIVTKGKLTGLGFACCDLIDIEFEDPFLLMMYDAAYLNDGNPFYLLLLK

Foldseek 3Di:
DDDDDDPQACPDPVSLVVVCVVVPDPVDQFAEEEAQQQAPCQCNDPQLVVNLVVCVVSRRPYYYGDHVLPDPPCVRVVGPYYHYTDHHVCRVVVND

pLDDT: mean 92.02, std 5.95, range [58.09, 97.44]

InterPro domains:
  IPR029062 Class I glutamine amidotransferase-like [G3DSA:3.40.50.880] (1-95)

Secondary structure (DSSP, 8-state):
------SSSS-SHHHHHHHHTT---TTS--EEEEE-TTSTTGGG-HHHHHHHHHHHHTT-SEEEEE-TTTS-GGGGGGSSEEEE-SS-HHHHHS--